Protein AF-A0A356M7N7-F1 (afdb_monomer)

Structure (mmCIF, N/CA/C/O backbone):
data_AF-A0A356M7N7-F1
#
_entry.id   AF-A0A356M7N7-F1
#
loop_
_atom_site.group_PDB
_atom_site.id
_atom_site.type_symbol
_atom_site.label_atom_id
_atom_site.label_alt_id
_atom_site.label_comp_id
_atom_site.label_asym_id
_atom_site.label_entity_id
_atom_site.label_seq_id
_atom_site.pdbx_PDB_ins_code
_atom_site.Cartn_x
_atom_site.Cartn_y
_atom_site.Cartn_z
_atom_site.occupancy
_atom_site.B_iso_or_equiv
_atom_site.auth_seq_id
_atom_site.auth_comp_id
_atom_site.auth_asym_id
_atom_site.auth_atom_id
_atom_site.pdbx_PDB_model_num
ATOM 1 N N . MET A 1 1 ? 52.761 -13.688 -50.797 1.00 59.47 1 MET A N 1
ATOM 2 C CA . MET A 1 1 ? 51.923 -14.299 -49.734 1.00 59.47 1 MET A CA 1
ATOM 3 C C . MET A 1 1 ? 51.958 -13.522 -48.411 1.00 59.47 1 MET A C 1
ATOM 5 O O . MET A 1 1 ? 50.903 -13.361 -47.820 1.00 59.47 1 MET A O 1
ATOM 9 N N . ARG A 1 2 ? 53.104 -12.960 -47.981 1.00 59.34 2 ARG A N 1
ATOM 10 C CA . ARG A 1 2 ? 53.253 -12.214 -46.707 1.00 59.34 2 ARG A CA 1
ATOM 11 C C . ARG A 1 2 ? 52.386 -10.944 -46.569 1.00 59.34 2 ARG A C 1
ATOM 13 O O . ARG A 1 2 ? 51.955 -10.626 -45.469 1.00 59.34 2 ARG A O 1
ATOM 20 N N . ASN A 1 3 ? 52.091 -10.262 -47.680 1.00 63.41 3 ASN A N 1
ATOM 21 C CA . ASN A 1 3 ? 51.290 -9.026 -47.684 1.00 63.41 3 ASN A CA 1
ATOM 22 C C . ASN A 1 3 ? 49.785 -9.291 -47.493 1.00 63.41 3 ASN A C 1
ATOM 24 O O . ASN A 1 3 ? 49.075 -8.462 -46.933 1.00 63.41 3 ASN A O 1
ATOM 28 N N . PHE A 1 4 ? 49.300 -10.456 -47.941 1.00 68.38 4 PHE A N 1
ATOM 29 C CA . PHE A 1 4 ? 47.888 -10.833 -47.835 1.00 68.38 4 PHE A CA 1
ATOM 30 C C . PHE A 1 4 ? 47.519 -11.196 -46.393 1.00 68.38 4 PHE A C 1
ATOM 32 O O . PHE A 1 4 ? 46.498 -10.750 -45.881 1.00 68.38 4 PHE A O 1
ATOM 39 N N . THR A 1 5 ? 48.400 -11.920 -45.697 1.00 73.06 5 THR A N 1
ATOM 40 C CA . THR A 1 5 ? 48.232 -12.262 -44.277 1.00 73.06 5 THR A CA 1
ATOM 41 C C . THR A 1 5 ? 48.267 -11.031 -43.368 1.00 73.06 5 THR A C 1
ATOM 43 O O . THR A 1 5 ? 47.498 -10.962 -42.415 1.00 73.06 5 THR A O 1
ATOM 46 N N . SER A 1 6 ? 49.100 -10.028 -43.673 1.00 73.62 6 SER A N 1
ATOM 47 C CA . SER A 1 6 ? 49.130 -8.764 -42.921 1.00 73.62 6 SER A CA 1
ATOM 48 C C . SER A 1 6 ? 47.905 -7.887 -43.185 1.00 73.62 6 SER A C 1
ATOM 50 O O . SER A 1 6 ? 47.378 -7.293 -42.251 1.00 73.62 6 SER A O 1
ATOM 52 N N . LEU A 1 7 ? 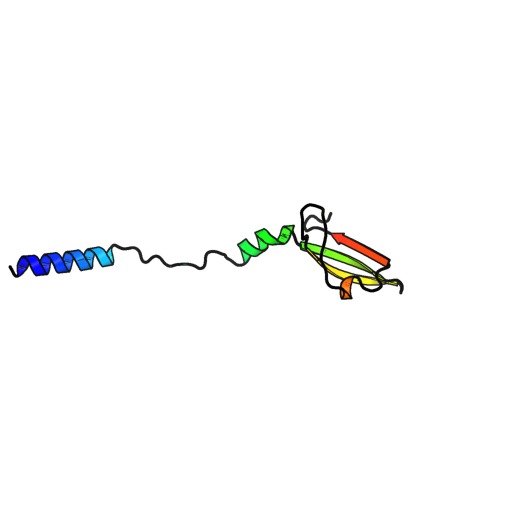47.415 -7.837 -44.430 1.00 78.88 7 LEU A N 1
ATOM 53 C CA . LEU A 1 7 ? 46.182 -7.120 -44.778 1.00 78.88 7 LEU A CA 1
ATOM 54 C C . LEU A 1 7 ? 44.959 -7.741 -44.096 1.00 78.88 7 LEU A C 1
ATOM 56 O O . LEU A 1 7 ? 44.132 -7.018 -43.548 1.00 78.88 7 LEU A O 1
ATOM 60 N N . LEU A 1 8 ? 44.883 -9.073 -44.070 1.00 81.44 8 LEU A N 1
ATOM 61 C CA . LEU A 1 8 ? 43.821 -9.797 -43.378 1.00 81.44 8 LEU A CA 1
ATOM 62 C C . LEU A 1 8 ? 43.852 -9.535 -41.864 1.00 81.44 8 LEU A C 1
ATOM 64 O O . LEU A 1 8 ? 42.811 -9.285 -41.266 1.00 81.44 8 LEU A O 1
ATOM 68 N N . GLY A 1 9 ? 45.042 -9.523 -41.253 1.00 82.00 9 GLY A N 1
ATOM 69 C CA . GLY A 1 9 ? 45.201 -9.195 -39.833 1.00 82.00 9 GLY A CA 1
ATOM 70 C C . GLY A 1 9 ? 44.754 -7.769 -39.497 1.00 82.00 9 GLY A C 1
ATOM 71 O O . GLY A 1 9 ? 44.019 -7.567 -38.534 1.00 82.00 9 GLY A O 1
ATOM 72 N N . ILE A 1 10 ? 45.129 -6.788 -40.325 1.00 85.81 10 ILE A N 1
ATOM 73 C CA . ILE A 1 10 ? 44.698 -5.389 -40.165 1.00 85.81 10 ILE A CA 1
ATOM 74 C C . ILE A 1 10 ? 43.178 -5.269 -40.309 1.00 85.81 10 ILE A C 1
ATOM 76 O O . ILE A 1 10 ? 42.549 -4.562 -39.529 1.00 85.81 10 ILE A O 1
ATOM 80 N N . PHE A 1 11 ? 42.581 -5.987 -41.261 1.00 86.06 11 PHE A N 1
ATOM 81 C CA . PHE A 1 11 ? 41.135 -5.984 -41.468 1.00 86.06 11 PHE A CA 1
ATOM 82 C C . PHE A 1 11 ? 40.373 -6.541 -40.258 1.00 86.06 11 PHE A C 1
ATOM 84 O O . PHE A 1 11 ? 39.386 -5.948 -39.834 1.00 86.06 11 PHE A O 1
ATOM 91 N N . VAL A 1 12 ? 40.855 -7.630 -39.651 1.00 84.81 12 VAL A N 1
ATOM 92 C CA . VAL A 1 12 ? 40.239 -8.217 -38.447 1.00 84.81 12 VAL A CA 1
ATOM 93 C C . VAL A 1 12 ? 40.352 -7.277 -37.245 1.00 84.81 12 VAL A C 1
ATOM 95 O O . VAL A 1 12 ? 39.383 -7.109 -36.511 1.00 84.81 12 VAL A O 1
ATOM 98 N N . VAL A 1 13 ? 41.501 -6.620 -37.063 1.00 85.19 13 VAL A N 1
ATOM 99 C CA . VAL A 1 13 ? 41.694 -5.640 -35.981 1.00 85.19 13 VAL A CA 1
ATOM 100 C C . VAL A 1 13 ? 40.818 -4.405 -36.192 1.00 85.19 13 VAL A C 1
ATOM 102 O O . VAL A 1 13 ? 40.181 -3.942 -35.250 1.00 85.19 13 VAL A O 1
ATOM 105 N N . ALA A 1 14 ? 40.726 -3.905 -37.426 1.00 84.62 14 ALA A N 1
ATOM 106 C CA . ALA A 1 14 ? 39.831 -2.805 -37.768 1.00 84.62 14 ALA A CA 1
ATOM 107 C C . ALA A 1 14 ? 38.364 -3.180 -37.509 1.00 84.62 14 ALA A C 1
ATOM 109 O O . ALA A 1 14 ? 37.631 -2.388 -36.927 1.00 84.62 14 ALA A O 1
ATOM 110 N N . LEU A 1 15 ? 37.954 -4.403 -37.860 1.00 81.69 15 LEU A N 1
ATOM 111 C CA . LEU A 1 15 ? 36.604 -4.906 -37.607 1.00 81.69 15 LEU A CA 1
ATOM 112 C C . LEU A 1 15 ? 36.291 -4.977 -36.103 1.00 81.69 15 LEU A C 1
ATOM 114 O O . LEU A 1 15 ? 35.203 -4.587 -35.697 1.00 81.69 15 LEU A O 1
ATOM 118 N N . PHE A 1 16 ? 37.254 -5.401 -35.279 1.00 78.50 16 PHE A N 1
ATOM 119 C CA . PHE A 1 16 ? 37.109 -5.457 -33.818 1.00 78.50 16 PHE A CA 1
ATOM 120 C C . PHE A 1 16 ? 37.092 -4.069 -33.153 1.00 78.50 16 PHE A C 1
ATOM 122 O O . PHE A 1 16 ? 36.440 -3.879 -32.133 1.00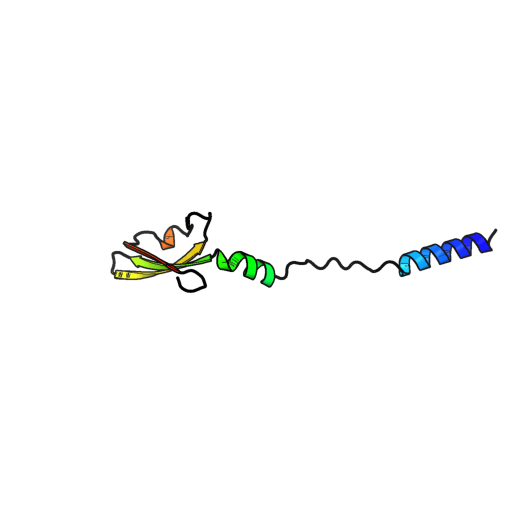 78.50 16 PHE A O 1
ATOM 129 N N . LEU A 1 17 ? 37.791 -3.086 -33.728 1.00 78.25 17 LEU A N 1
ATOM 130 C CA . LEU A 1 17 ? 37.791 -1.696 -33.250 1.00 78.25 17 LEU A CA 1
ATOM 131 C C . LEU A 1 17 ? 36.532 -0.922 -33.669 1.00 78.25 17 LEU A C 1
ATOM 133 O O . LEU A 1 17 ? 36.189 0.075 -33.038 1.00 78.25 17 LEU A O 1
ATOM 137 N N . LEU A 1 18 ? 35.853 -1.371 -34.728 1.00 78.69 18 LEU A N 1
ATOM 138 C CA . LEU A 1 18 ? 34.628 -0.762 -35.252 1.00 78.69 18 LEU A CA 1
ATOM 139 C C . LEU A 1 18 ? 33.351 -1.314 -34.606 1.00 78.69 18 LEU A C 1
ATOM 141 O O . LEU A 1 18 ? 32.281 -0.742 -34.816 1.00 78.69 18 LEU A O 1
ATOM 145 N N . THR A 1 19 ? 33.422 -2.395 -33.822 1.00 78.38 19 THR A N 1
ATOM 146 C CA . THR A 1 19 ? 32.257 -2.841 -33.052 1.00 78.38 19 THR A CA 1
ATOM 147 C C . THR A 1 19 ? 32.051 -1.915 -31.856 1.00 78.38 19 THR A C 1
ATOM 149 O O . THR A 1 19 ? 32.954 -1.811 -31.020 1.00 78.38 19 THR A O 1
ATOM 152 N N . PRO A 1 20 ? 30.887 -1.254 -31.724 1.00 75.44 20 PRO A N 1
ATOM 153 C CA . PRO A 1 20 ? 30.600 -0.486 -30.525 1.00 75.44 20 PRO A CA 1
ATOM 154 C C . PRO A 1 20 ? 30.615 -1.435 -29.324 1.00 75.44 20 PRO A C 1
ATOM 156 O O . PRO A 1 20 ? 29.947 -2.471 -29.345 1.00 75.44 20 PRO A O 1
ATOM 159 N N . LEU A 1 21 ? 31.362 -1.082 -28.273 1.00 70.50 21 LEU A N 1
ATOM 160 C CA . LEU A 1 21 ? 31.210 -1.720 -26.969 1.00 70.50 21 LEU A CA 1
ATOM 161 C C . LEU A 1 21 ? 29.757 -1.498 -26.534 1.00 70.50 21 LEU A C 1
ATOM 163 O O . LEU A 1 21 ? 29.375 -0.398 -26.139 1.00 70.50 21 LEU A O 1
ATOM 167 N N . GLN A 1 22 ? 28.932 -2.533 -26.658 1.00 72.06 22 GLN A N 1
ATOM 168 C CA . GLN A 1 22 ? 27.575 -2.525 -26.133 1.00 72.06 22 GLN A CA 1
ATOM 169 C C . GLN A 1 22 ? 27.706 -2.608 -24.610 1.00 72.06 22 GLN A C 1
ATOM 171 O O . GLN A 1 22 ? 27.841 -3.689 -24.038 1.00 72.06 22 GLN A O 1
ATOM 176 N N . VAL A 1 23 ? 27.754 -1.452 -23.947 1.00 68.12 23 VAL A N 1
ATOM 177 C CA . VAL A 1 23 ? 27.645 -1.387 -22.491 1.00 68.12 23 VAL A CA 1
ATOM 178 C C . VAL A 1 23 ? 26.217 -1.796 -22.157 1.00 68.12 23 VAL A C 1
ATOM 180 O O . VAL A 1 23 ? 25.285 -1.026 -22.370 1.00 68.12 23 VAL A O 1
ATOM 183 N N . VAL A 1 24 ? 26.041 -3.021 -21.663 1.00 67.88 24 VAL A N 1
ATOM 184 C CA . VAL A 1 24 ? 24.772 -3.463 -21.081 1.00 67.88 24 VAL A CA 1
ATOM 185 C C . VAL A 1 24 ? 24.597 -2.686 -19.778 1.00 67.88 24 VAL A C 1
ATOM 187 O O . VAL A 1 24 ? 25.123 -3.063 -18.732 1.00 67.88 24 VAL A O 1
ATOM 190 N N . GLN A 1 25 ? 23.943 -1.530 -19.859 1.00 66.56 25 GLN A N 1
ATOM 191 C CA . GLN A 1 25 ? 23.443 -0.828 -18.684 1.00 66.56 25 GLN A CA 1
ATOM 192 C C . GLN A 1 25 ? 22.279 -1.661 -18.132 1.00 66.56 25 GLN A C 1
ATOM 194 O O . GLN A 1 25 ? 21.452 -2.156 -18.895 1.00 66.56 25 GLN A O 1
ATOM 199 N N . ALA A 1 26 ? 22.230 -1.866 -16.816 1.00 64.19 26 ALA A N 1
ATOM 200 C CA . ALA A 1 26 ? 21.056 -2.450 -16.178 1.00 64.19 2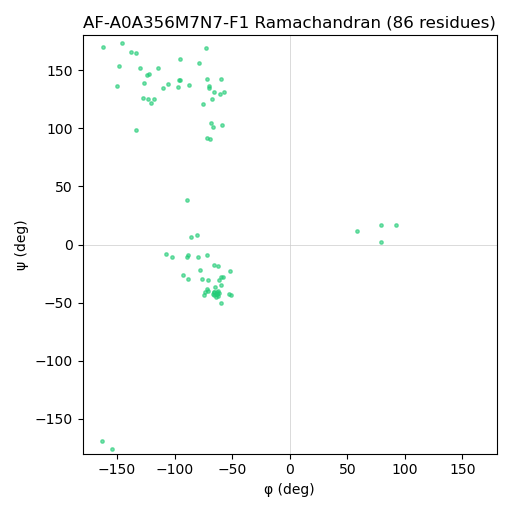6 ALA A CA 1
ATOM 201 C C . ALA A 1 26 ? 19.896 -1.449 -16.326 1.00 64.19 26 ALA A C 1
ATOM 203 O O . ALA A 1 26 ? 19.858 -0.436 -15.634 1.00 64.19 26 ALA A O 1
ATOM 204 N N . ASP A 1 27 ? 19.012 -1.710 -17.286 1.00 64.00 27 ASP A N 1
ATOM 205 C CA . ASP A 1 27 ? 18.090 -0.730 -17.879 1.00 64.00 27 ASP A CA 1
ATOM 206 C C . ASP A 1 27 ? 16.743 -0.616 -17.146 1.00 64.00 27 ASP A C 1
ATOM 208 O O . ASP A 1 27 ? 15.676 -0.481 -17.734 1.00 64.00 27 ASP A O 1
ATOM 212 N N . SER A 1 28 ? 16.780 -0.693 -15.822 1.00 58.75 28 SER A N 1
ATOM 213 C CA . SER A 1 28 ? 15.662 -0.259 -14.993 1.00 58.75 28 SER A CA 1
ATOM 214 C C . SER A 1 28 ? 16.252 0.574 -13.881 1.00 58.75 28 SER A C 1
ATOM 216 O O . SER A 1 28 ? 16.777 0.037 -12.897 1.00 58.75 28 SER A O 1
ATOM 218 N N . THR A 1 29 ? 16.215 1.894 -14.040 1.00 72.50 29 THR A N 1
ATOM 219 C CA . THR A 1 29 ? 16.498 2.745 -12.892 1.00 72.50 29 THR A CA 1
ATOM 220 C C . THR A 1 29 ? 15.461 2.407 -11.823 1.00 72.50 29 THR A C 1
ATOM 222 O O . THR A 1 29 ? 14.304 2.124 -12.138 1.00 72.50 29 THR A O 1
ATOM 225 N N . SER A 1 30 ? 15.842 2.401 -10.545 1.00 76.25 30 SER A N 1
ATOM 226 C CA . SER A 1 30 ? 14.890 2.134 -9.455 1.00 76.25 30 SER A CA 1
ATOM 227 C C . SER A 1 30 ? 13.641 3.028 -9.534 1.00 76.25 30 SER A C 1
ATOM 229 O O . SER A 1 30 ? 12.590 2.656 -9.027 1.00 76.25 30 SER A O 1
ATOM 231 N N . VAL A 1 31 ? 13.748 4.178 -10.206 1.00 86.75 31 VAL A N 1
ATOM 232 C CA . VAL A 1 31 ? 12.662 5.123 -10.478 1.00 86.75 31 VAL A CA 1
ATOM 233 C C . VAL A 1 31 ? 11.596 4.536 -11.407 1.00 86.75 31 VAL A C 1
ATOM 235 O O . VAL A 1 31 ? 10.415 4.678 -11.113 1.00 86.75 31 VAL A O 1
ATOM 238 N N . ASP A 1 32 ? 11.972 3.836 -12.479 1.00 89.44 32 ASP A N 1
ATOM 239 C CA . ASP A 1 32 ? 11.004 3.291 -13.444 1.00 89.44 32 ASP A CA 1
ATOM 240 C C . ASP A 1 32 ? 10.132 2.204 -12.811 1.00 89.44 32 ASP A C 1
ATOM 242 O O . ASP A 1 32 ? 8.916 2.176 -12.995 1.00 89.44 32 ASP A O 1
ATOM 246 N N . VAL A 1 33 ? 10.750 1.344 -11.996 1.00 90.44 33 VAL A N 1
ATOM 247 C CA . VAL A 1 33 ? 10.030 0.316 -11.236 1.00 90.44 33 VAL A CA 1
ATOM 248 C C . VAL A 1 33 ? 9.094 0.965 -10.223 1.00 90.44 33 VAL A C 1
ATOM 250 O O . VAL A 1 33 ? 7.941 0.557 -10.135 1.00 90.44 33 VAL A O 1
ATOM 253 N N . VAL A 1 34 ? 9.556 1.985 -9.491 1.00 91.25 34 VAL A N 1
ATOM 254 C CA . VAL A 1 34 ? 8.719 2.716 -8.527 1.00 91.25 34 VAL A CA 1
ATOM 255 C C . VAL A 1 34 ? 7.518 3.349 -9.224 1.00 91.25 34 VAL A C 1
ATOM 257 O O . VAL A 1 34 ? 6.395 3.094 -8.805 1.00 91.25 34 VAL A O 1
ATOM 260 N N . ASN A 1 35 ? 7.729 4.074 -10.322 1.00 91.50 35 ASN A N 1
ATOM 261 C CA . ASN A 1 35 ? 6.652 4.714 -11.082 1.00 91.50 35 ASN A CA 1
ATOM 262 C C . ASN A 1 35 ? 5.633 3.699 -11.615 1.00 91.50 35 ASN A C 1
ATOM 264 O O . ASN A 1 35 ? 4.442 3.991 -11.698 1.00 91.50 35 ASN A O 1
ATOM 268 N N . PHE A 1 36 ? 6.096 2.504 -11.983 1.00 92.06 36 PHE A N 1
ATOM 269 C CA . PHE A 1 36 ? 5.224 1.434 -12.449 1.00 92.06 36 PHE A CA 1
ATOM 270 C C . PHE A 1 36 ? 4.376 0.830 -11.318 1.00 92.06 36 PHE A C 1
ATOM 272 O O . PHE A 1 36 ? 3.201 0.533 -11.531 1.00 92.06 36 PHE A O 1
ATOM 279 N N . VAL A 1 37 ? 4.943 0.643 -10.119 1.00 93.50 37 VAL A N 1
ATOM 280 C CA . VAL A 1 37 ? 4.254 -0.051 -9.012 1.00 93.50 37 VAL A CA 1
ATOM 281 C C . VAL A 1 37 ? 3.496 0.875 -8.063 1.00 93.50 37 VAL A C 1
ATOM 283 O O . VAL A 1 37 ? 2.532 0.424 -7.447 1.00 93.50 37 VAL A O 1
ATOM 286 N N . GLU A 1 38 ? 3.890 2.145 -7.939 1.00 94.12 38 GLU A N 1
ATOM 287 C CA . GLU A 1 38 ? 3.284 3.124 -7.025 1.00 94.12 38 GLU A CA 1
ATOM 288 C C . GLU A 1 38 ? 1.750 3.198 -7.148 1.00 94.12 38 GLU A C 1
ATOM 290 O O . GLU A 1 38 ? 1.092 3.137 -6.107 1.00 94.12 38 GLU A O 1
ATOM 295 N N . PRO A 1 39 ? 1.137 3.209 -8.354 1.00 94.56 39 PRO A N 1
ATOM 296 C CA . PRO A 1 39 ? -0.322 3.256 -8.483 1.00 94.56 39 PRO A CA 1
ATOM 297 C C . PRO A 1 39 ? -1.053 2.050 -7.874 1.00 94.56 39 PRO A C 1
ATOM 299 O O . PRO A 1 39 ? -2.257 2.118 -7.634 1.00 94.56 39 PRO A O 1
ATOM 302 N N . SER A 1 40 ? -0.349 0.938 -7.635 1.00 96.62 40 SER A N 1
ATOM 303 C CA . SER A 1 40 ? -0.916 -0.271 -7.027 1.00 96.62 40 SER A CA 1
ATOM 304 C C . SER A 1 40 ? -0.849 -0.266 -5.497 1.00 96.62 40 SER A C 1
ATOM 306 O O . SER A 1 40 ? -1.425 -1.158 -4.873 1.00 96.62 40 SER A O 1
ATOM 308 N N . VAL A 1 41 ? 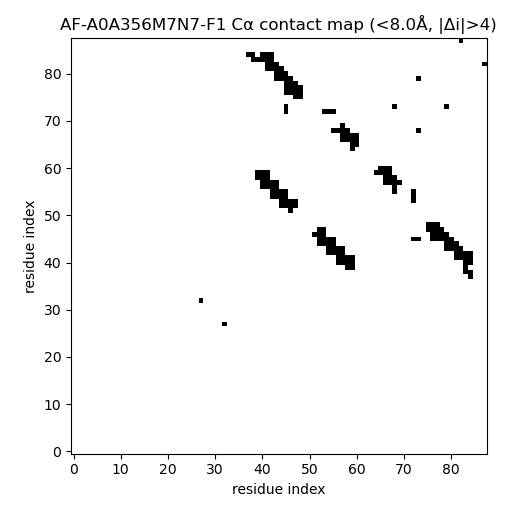-0.151 0.694 -4.882 1.00 97.38 41 VAL A N 1
ATOM 309 C CA . VAL A 1 41 ? 0.049 0.793 -3.429 1.00 97.38 41 VAL A CA 1
ATOM 310 C C . VAL A 1 41 ? -0.992 1.727 -2.813 1.00 97.38 41 VAL A C 1
ATOM 312 O O . VAL A 1 41 ? -1.338 2.763 -3.376 1.00 97.38 41 VAL A O 1
ATOM 315 N N . VAL A 1 42 ? -1.478 1.373 -1.623 1.00 98.19 42 VAL A N 1
ATOM 316 C CA . VAL A 1 42 ? -2.427 2.180 -0.847 1.00 98.19 42 VAL A CA 1
ATOM 317 C C . VAL A 1 42 ? -1.896 2.481 0.550 1.00 98.19 42 VAL A C 1
ATOM 319 O O . VAL A 1 42 ? -1.243 1.647 1.184 1.00 98.19 42 VAL A O 1
ATOM 322 N N . TYR A 1 43 ? -2.229 3.664 1.052 1.00 98.06 43 TYR A N 1
ATOM 323 C CA . TYR A 1 43 ? -2.077 4.042 2.453 1.00 98.06 43 TYR A CA 1
ATOM 324 C C . TYR A 1 43 ? -3.326 3.629 3.234 1.00 98.06 43 TYR A C 1
ATOM 326 O O . TYR A 1 43 ? -4.436 3.803 2.748 1.00 98.06 43 TYR A O 1
ATOM 334 N N .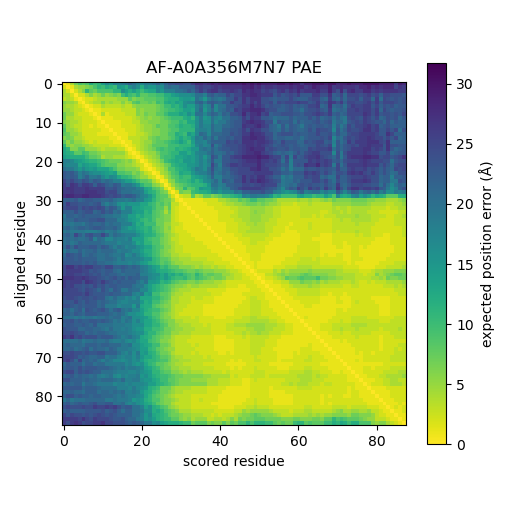 ILE A 1 44 ? -3.179 3.074 4.435 1.00 98.25 44 ILE A N 1
ATOM 335 C CA . ILE A 1 44 ? -4.305 2.571 5.228 1.00 98.25 44 ILE A CA 1
ATOM 336 C C . ILE A 1 44 ? -4.361 3.305 6.564 1.00 98.25 44 ILE A C 1
ATOM 338 O O . ILE A 1 44 ? -3.428 3.219 7.356 1.00 98.25 44 ILE A O 1
ATOM 342 N N . GLU A 1 45 ? -5.488 3.953 6.849 1.00 97.75 45 GLU A N 1
ATOM 343 C CA . GLU A 1 45 ? -5.827 4.448 8.184 1.00 97.75 45 GLU A CA 1
ATOM 344 C C . GLU A 1 45 ? -6.741 3.468 8.900 1.00 97.75 45 GLU A C 1
ATOM 346 O O . GLU A 1 45 ? -7.745 3.013 8.347 1.00 97.75 45 GLU A O 1
ATOM 351 N N . VAL A 1 46 ? -6.444 3.206 10.166 1.00 98.06 46 VAL A N 1
ATOM 352 C CA . VAL A 1 46 ? -7.151 2.217 10.974 1.00 98.06 46 VAL A CA 1
ATOM 353 C C . VAL A 1 46 ? -7.637 2.856 12.265 1.00 98.06 46 VAL A C 1
ATOM 355 O O . VAL A 1 46 ? -6.925 3.633 12.892 1.00 98.06 46 VAL A O 1
ATOM 358 N N . ASN A 1 47 ? -8.854 2.521 12.680 1.00 97.69 47 ASN A N 1
ATOM 359 C CA . ASN A 1 47 ? -9.391 2.858 13.993 1.00 97.69 47 ASN A CA 1
ATOM 360 C C . ASN A 1 47 ? -9.688 1.566 14.751 1.00 97.69 47 ASN A C 1
ATOM 362 O O . ASN A 1 47 ? -10.432 0.707 14.267 1.00 97.69 47 ASN A O 1
ATOM 366 N N . TYR A 1 48 ? -9.117 1.442 15.943 1.00 94.75 48 TYR A N 1
ATOM 367 C CA . TYR A 1 48 ? -9.231 0.268 16.798 1.00 94.75 48 TYR A CA 1
ATOM 368 C C . TYR A 1 48 ? -10.341 0.438 17.830 1.00 94.75 48 TYR A C 1
ATOM 370 O O . TYR A 1 48 ? -10.738 1.546 18.197 1.00 94.75 48 TYR A O 1
ATOM 378 N N . ARG A 1 49 ? -10.818 -0.688 18.364 1.00 89.12 49 ARG A N 1
ATOM 379 C CA . ARG A 1 49 ? -11.907 -0.711 19.356 1.00 89.12 49 ARG A CA 1
ATOM 380 C C . ARG A 1 49 ? -11.586 0.058 20.640 1.00 89.12 49 ARG A C 1
ATOM 382 O O . ARG A 1 49 ? -12.491 0.567 21.289 1.00 89.12 49 ARG A O 1
ATOM 389 N N . ASN A 1 50 ? -10.309 0.156 20.996 1.00 91.12 50 ASN A N 1
ATOM 390 C CA . ASN A 1 50 ? -9.831 0.880 22.176 1.00 91.12 50 ASN A CA 1
ATOM 391 C C . ASN A 1 50 ? -9.731 2.407 21.971 1.00 91.12 50 ASN A C 1
ATOM 393 O O . ASN A 1 50 ? -9.169 3.091 22.824 1.00 91.12 50 ASN A O 1
ATOM 397 N N . GLY A 1 51 ? -10.224 2.936 20.845 1.00 91.00 51 GLY A N 1
ATOM 398 C CA . GLY A 1 51 ? -10.176 4.361 20.514 1.00 91.00 51 GLY A CA 1
ATOM 399 C C . GLY A 1 51 ? -8.828 4.841 19.972 1.00 91.00 51 GLY A C 1
ATOM 400 O O . GLY A 1 51 ? -8.677 6.029 19.708 1.00 91.00 51 GLY A O 1
ATOM 401 N N . ARG A 1 52 ? -7.845 3.948 19.796 1.00 94.19 52 ARG A N 1
ATOM 402 C CA . ARG A 1 52 ? -6.582 4.282 19.131 1.00 94.19 52 ARG A CA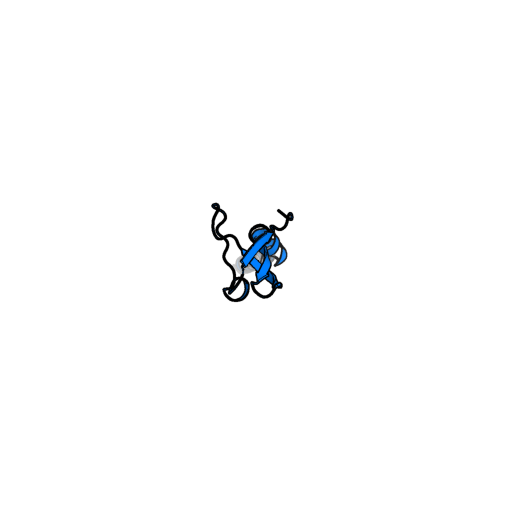 1
ATOM 403 C C . ARG A 1 52 ? -6.761 4.301 17.617 1.00 94.19 52 ARG A C 1
ATOM 405 O O . ARG A 1 52 ? -7.610 3.595 17.071 1.00 94.19 52 ARG A O 1
ATOM 412 N N . SER A 1 53 ? -5.880 5.037 16.954 1.00 95.62 53 SER A N 1
ATOM 413 C CA . SER A 1 53 ? -5.734 5.022 15.501 1.00 95.62 53 SER A CA 1
ATOM 414 C C . SER A 1 53 ? -4.370 4.458 15.116 1.00 95.62 53 SER A C 1
ATOM 416 O O . SER A 1 53 ? -3.413 4.546 15.887 1.00 95.62 53 SER A O 1
ATOM 418 N N . GLY A 1 54 ? -4.297 3.855 13.936 1.00 96.12 54 GLY A N 1
ATOM 419 C CA . GLY A 1 54 ? -3.085 3.282 13.365 1.00 96.12 54 GLY A CA 1
ATOM 420 C C . GLY A 1 54 ? -2.969 3.597 11.885 1.00 96.12 54 GLY A C 1
ATOM 421 O O . GLY A 1 54 ? -3.936 4.024 11.250 1.00 96.12 54 GLY A O 1
ATOM 422 N N . ILE A 1 55 ? -1.770 3.376 11.357 1.00 97.19 55 ILE A N 1
ATOM 423 C CA . ILE A 1 55 ? -1.452 3.567 9.946 1.00 97.19 55 ILE A CA 1
ATOM 424 C C . ILE A 1 55 ? -0.747 2.326 9.407 1.00 97.19 55 ILE A C 1
ATOM 426 O O . ILE A 1 55 ? -0.055 1.625 10.147 1.00 97.19 55 ILE A O 1
ATOM 430 N N . GLY A 1 56 ? -0.897 2.071 8.117 1.00 97.25 56 GLY A N 1
ATOM 431 C CA . GLY A 1 56 ? -0.199 1.004 7.420 1.00 97.25 56 GLY A CA 1
ATOM 432 C C . GLY A 1 56 ? -0.249 1.205 5.916 1.00 97.25 56 GLY A C 1
ATOM 433 O O . GLY A 1 56 ? -0.662 2.254 5.4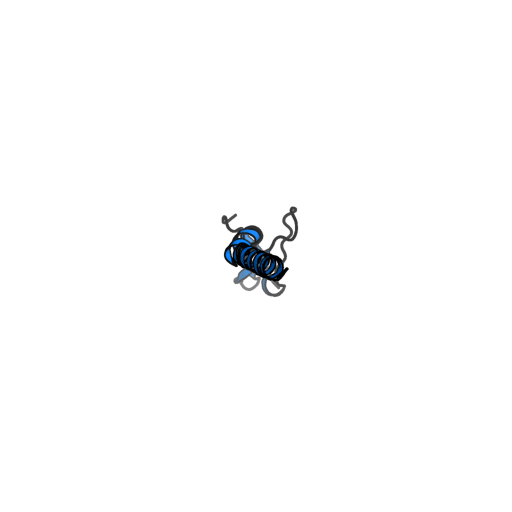21 1.00 97.25 56 GLY A O 1
ATOM 434 N N . SER A 1 57 ? 0.159 0.178 5.188 1.00 98.06 57 SER A N 1
ATOM 435 C CA . SER A 1 57 ? 0.067 0.141 3.736 1.00 98.06 57 SER A CA 1
ATOM 436 C C . SER A 1 57 ? -0.503 -1.186 3.264 1.00 98.06 57 SER A C 1
ATOM 438 O O . SER A 1 57 ? -0.583 -2.171 4.006 1.00 98.06 57 SER A O 1
ATOM 440 N N . GLY A 1 58 ? -0.913 -1.202 2.009 1.00 97.69 58 GLY A N 1
ATOM 441 C CA . GLY A 1 58 ? -1.292 -2.403 1.294 1.00 97.69 58 GLY A CA 1
ATOM 442 C C . GLY A 1 58 ? -1.092 -2.200 -0.195 1.00 97.69 58 GLY A C 1
ATOM 443 O O . GLY A 1 58 ? -0.601 -1.158 -0.628 1.00 97.69 58 GLY A O 1
ATOM 444 N N . PHE A 1 59 ? -1.483 -3.189 -0.980 1.00 98.06 59 PHE A N 1
ATOM 445 C CA . PHE A 1 59 ? -1.490 -3.071 -2.431 1.00 98.06 59 PHE A CA 1
ATOM 446 C C . PHE A 1 59 ? -2.619 -3.893 -3.042 1.00 98.06 59 PHE A C 1
ATOM 448 O O . PHE A 1 59 ? -3.073 -4.881 -2.454 1.00 98.06 59 PHE A O 1
ATOM 455 N N . PHE A 1 60 ? -3.071 -3.470 -4.219 1.00 97.81 60 PHE A N 1
ATOM 456 C CA . PHE A 1 60 ? -4.060 -4.200 -5.000 1.00 97.81 60 PHE A CA 1
ATOM 457 C C . PHE A 1 60 ? -3.458 -5.487 -5.563 1.00 97.81 60 PHE A C 1
ATOM 459 O O . PHE A 1 60 ? -2.346 -5.490 -6.087 1.00 97.81 60 PHE A O 1
ATOM 466 N N . ILE A 1 61 ? -4.212 -6.584 -5.488 1.00 97.44 61 ILE A N 1
ATOM 467 C CA . ILE A 1 61 ? -3.815 -7.874 -6.079 1.00 97.44 61 ILE A CA 1
ATOM 468 C C . ILE A 1 61 ? -4.619 -8.239 -7.329 1.00 97.44 61 ILE A C 1
ATOM 470 O O . ILE A 1 61 ? -4.321 -9.237 -7.983 1.00 97.44 61 ILE A O 1
ATOM 474 N N . ASN A 1 62 ? -5.667 -7.474 -7.640 1.00 97.12 62 ASN A N 1
ATOM 475 C CA . ASN A 1 62 ? -6.480 -7.636 -8.838 1.00 97.12 62 ASN A CA 1
ATOM 476 C C . ASN A 1 62 ? -7.312 -6.379 -9.134 1.00 97.12 62 ASN A C 1
ATOM 478 O O . ASN A 1 62 ? -7.456 -5.486 -8.302 1.00 97.12 62 ASN A O 1
ATOM 482 N N . GLU A 1 63 ? -7.921 -6.362 -10.318 1.00 94.62 63 GLU A N 1
ATOM 483 C CA . GLU A 1 63 ? -8.744 -5.258 -10.828 1.00 94.62 63 GLU A CA 1
ATOM 484 C C . GLU A 1 63 ? -10.105 -5.107 -10.127 1.00 94.62 63 GLU A C 1
ATOM 486 O O . GLU A 1 63 ? -10.803 -4.122 -10.348 1.00 94.62 63 GLU A O 1
ATOM 491 N N . ARG A 1 64 ? -10.508 -6.056 -9.267 1.00 96.75 64 ARG A N 1
ATOM 492 C CA . ARG A 1 64 ? -11.759 -5.945 -8.492 1.00 96.75 64 ARG A CA 1
ATOM 493 C C . ARG A 1 64 ? -11.611 -5.038 -7.271 1.00 96.75 64 ARG A C 1
ATOM 495 O O . ARG A 1 64 ? -12.617 -4.712 -6.649 1.00 96.75 64 ARG A O 1
ATOM 502 N N . GLY A 1 65 ? -10.379 -4.650 -6.932 1.00 95.38 65 GLY A N 1
ATOM 503 C CA . GLY A 1 65 ? -10.075 -3.815 -5.773 1.00 95.38 65 GLY A CA 1
ATOM 504 C C . GLY A 1 65 ? -9.743 -4.598 -4.501 1.00 95.38 65 GLY A C 1
ATOM 505 O O . GLY A 1 65 ? -9.767 -4.015 -3.420 1.00 95.38 65 GLY A O 1
ATOM 506 N N . ASP A 1 66 ? -9.423 -5.895 -4.598 1.00 97.56 66 ASP A N 1
ATOM 507 C CA . ASP A 1 66 ? -8.957 -6.660 -3.436 1.00 97.56 66 ASP A CA 1
ATOM 508 C C . ASP A 1 66 ? -7.567 -6.143 -3.003 1.00 97.56 66 ASP A C 1
ATOM 510 O O . ASP A 1 66 ? -6.630 -6.112 -3.807 1.00 97.56 66 ASP A O 1
ATOM 514 N N . ILE A 1 67 ? -7.430 -5.755 -1.729 1.00 97.75 67 ILE A N 1
ATOM 515 C CA . ILE A 1 67 ? -6.194 -5.215 -1.136 1.00 97.75 67 ILE A CA 1
ATOM 516 C C . ILE A 1 67 ? -5.608 -6.226 -0.150 1.00 97.75 67 ILE A C 1
ATOM 518 O O . ILE A 1 67 ? -6.315 -6.755 0.710 1.00 97.75 67 ILE A O 1
ATOM 522 N N . VAL A 1 68 ? -4.294 -6.438 -0.223 1.00 98.06 68 VAL A N 1
ATOM 523 C CA . VAL A 1 68 ? -3.538 -7.207 0.775 1.00 98.06 68 VAL A CA 1
ATOM 524 C C . VAL A 1 68 ? -2.717 -6.263 1.649 1.00 98.06 68 VAL A C 1
ATOM 526 O O . VAL A 1 68 ? -2.112 -5.310 1.165 1.00 98.06 68 VAL A O 1
ATOM 529 N N . SER A 1 69 ? -2.699 -6.538 2.952 1.00 98.25 69 SER A N 1
ATOM 530 C CA . SER A 1 69 ? -1.918 -5.823 3.965 1.00 98.25 69 SER A CA 1
ATOM 531 C C . SER A 1 69 ? -1.452 -6.802 5.048 1.00 98.25 69 SER A C 1
ATOM 533 O O . SER A 1 69 ? -1.833 -7.977 5.061 1.00 98.25 69 SER A O 1
ATOM 535 N N . ASN A 1 70 ? -0.617 -6.344 5.977 1.00 98.25 70 ASN A N 1
ATOM 536 C CA . ASN A 1 70 ? -0.200 -7.164 7.101 1.00 98.25 70 ASN A CA 1
ATOM 537 C C . ASN A 1 70 ? -1.346 -7.355 8.105 1.00 98.25 70 ASN A C 1
ATOM 539 O O . ASN A 1 70 ? -2.064 -6.417 8.444 1.00 98.25 70 ASN A O 1
ATOM 543 N N . ARG A 1 71 ? -1.440 -8.558 8.690 1.00 97.12 71 ARG A N 1
ATOM 544 C CA . ARG A 1 71 ? -2.408 -8.857 9.761 1.00 97.12 71 ARG A CA 1
ATOM 545 C C . ARG A 1 71 ? -2.332 -7.850 10.912 1.00 97.12 71 ARG A C 1
ATOM 547 O O . ARG A 1 71 ? -3.369 -7.398 11.368 1.00 97.12 71 ARG A O 1
ATOM 554 N N . HIS A 1 72 ? -1.129 -7.461 11.340 1.00 95.50 72 HIS A N 1
ATOM 555 C CA . HIS A 1 72 ? -0.948 -6.535 12.465 1.00 95.50 72 HIS A CA 1
ATOM 556 C C . HIS A 1 72 ? -1.478 -5.115 12.194 1.00 95.50 72 HIS A C 1
ATOM 558 O O . HIS A 1 72 ? -1.663 -4.356 13.137 1.00 95.50 72 HIS A O 1
ATOM 564 N N . VAL A 1 73 ? -1.705 -4.742 10.928 1.00 96.69 73 VAL A N 1
ATOM 565 C CA . VAL A 1 73 ? -2.317 -3.452 10.576 1.00 96.69 73 VAL A CA 1
ATOM 566 C C . VAL A 1 73 ? -3.813 -3.493 10.888 1.00 96.69 73 VAL A C 1
ATOM 568 O O . VAL A 1 73 ? -4.350 -2.549 11.461 1.00 96.69 73 VAL A O 1
ATOM 571 N N . LEU A 1 74 ? -4.477 -4.602 10.546 1.00 96.00 74 LEU A N 1
ATOM 572 C CA . LEU A 1 74 ? -5.938 -4.736 10.571 1.00 96.00 74 LEU A CA 1
ATOM 573 C C . LEU A 1 74 ? -6.484 -5.516 11.777 1.00 96.00 74 LEU A C 1
ATOM 575 O O . LEU A 1 74 ? -7.694 -5.532 11.996 1.00 96.00 74 LEU A O 1
ATOM 579 N N . GLU A 1 75 ? -5.627 -6.177 12.551 1.00 95.06 75 GLU A N 1
ATOM 580 C CA . GLU A 1 75 ? -6.023 -6.896 13.762 1.00 95.06 75 GLU A CA 1
ATOM 581 C C . GLU A 1 75 ? -6.727 -5.953 14.751 1.00 95.06 75 GLU A C 1
ATOM 583 O O . GLU A 1 75 ? -6.264 -4.845 15.006 1.00 95.06 75 GLU A O 1
ATOM 588 N N . ASP A 1 76 ? -7.887 -6.372 15.265 1.00 94.25 76 ASP A N 1
ATOM 589 C CA . ASP A 1 76 ? -8.760 -5.594 16.162 1.00 94.25 76 ASP A CA 1
ATOM 590 C C . ASP A 1 76 ? -9.268 -4.240 15.618 1.00 94.25 76 ASP A C 1
ATOM 592 O O . ASP A 1 76 ? -9.855 -3.432 16.357 1.00 94.25 76 ASP A O 1
ATOM 596 N N . ALA A 1 77 ? -9.089 -3.987 14.318 1.00 95.75 77 ALA A N 1
ATOM 597 C CA . ALA A 1 77 ? -9.632 -2.818 13.650 1.00 95.75 77 ALA A CA 1
ATOM 598 C C . ALA A 1 77 ? -11.165 -2.867 13.633 1.00 95.75 77 ALA A C 1
ATOM 600 O O . ALA A 1 77 ? -11.780 -3.852 13.229 1.00 95.75 77 ALA A O 1
ATOM 601 N N . VAL A 1 78 ? -11.799 -1.764 14.026 1.00 97.06 78 VAL A N 1
ATOM 602 C CA . VAL A 1 78 ? -13.247 -1.564 13.855 1.00 97.06 78 VAL A CA 1
ATOM 603 C C . VAL A 1 78 ? -13.536 -0.939 12.495 1.00 97.06 78 VAL A C 1
ATOM 605 O O . VAL A 1 78 ? -14.594 -1.164 11.910 1.00 97.06 78 VAL A O 1
ATOM 608 N N . ARG A 1 79 ? -12.593 -0.145 11.981 1.00 97.00 79 ARG A N 1
ATOM 609 C CA . ARG A 1 79 ? -12.691 0.489 10.671 1.00 97.00 79 ARG A CA 1
ATOM 610 C C . ARG A 1 79 ? -11.305 0.672 10.076 1.00 97.00 79 ARG A C 1
ATOM 612 O O . ARG A 1 79 ? -10.415 1.161 10.765 1.00 97.00 79 ARG A O 1
ATOM 619 N N . ALA A 1 80 ? -11.174 0.372 8.790 1.00 97.25 80 ALA A N 1
ATOM 620 C CA . ALA A 1 80 ? -10.029 0.753 7.980 1.00 97.25 80 ALA A CA 1
ATOM 621 C C . ALA A 1 80 ? -10.498 1.584 6.777 1.00 97.25 80 ALA A C 1
ATOM 623 O 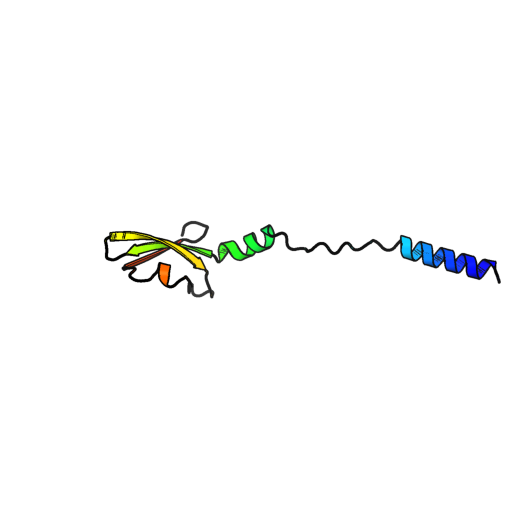O . ALA A 1 80 ? -11.606 1.382 6.273 1.00 97.25 80 ALA A O 1
ATOM 624 N N . ARG A 1 81 ? -9.676 2.537 6.343 1.00 97.38 81 ARG A N 1
ATOM 625 C CA . ARG A 1 81 ? -9.837 3.287 5.092 1.00 97.38 81 ARG A CA 1
ATOM 626 C C . ARG A 1 81 ? -8.534 3.185 4.321 1.00 97.38 81 ARG A C 1
ATOM 628 O O . ARG A 1 81 ? -7.489 3.480 4.890 1.00 97.38 81 ARG A O 1
ATOM 635 N N . ALA A 1 82 ? -8.614 2.750 3.073 1.00 97.44 82 ALA A N 1
ATOM 636 C CA . ALA A 1 82 ? -7.486 2.757 2.159 1.00 97.44 82 ALA A CA 1
ATOM 637 C C . ALA A 1 82 ? -7.557 4.022 1.302 1.00 97.44 82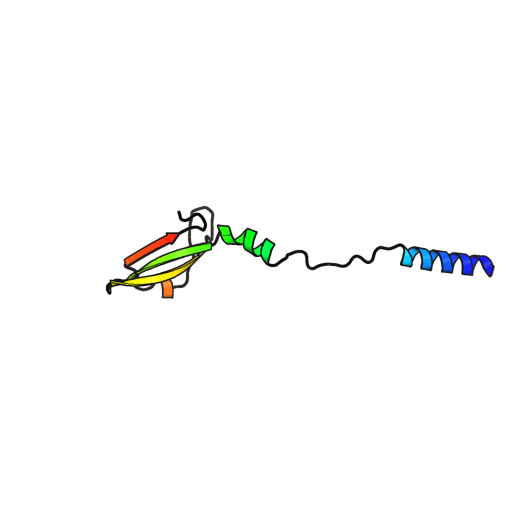 ALA A C 1
ATOM 639 O O . ALA A 1 82 ? -8.653 4.418 0.917 1.00 97.44 82 ALA A O 1
ATOM 640 N N . PHE A 1 83 ? -6.401 4.614 1.039 1.00 97.31 83 PHE A N 1
ATOM 641 C CA . PHE A 1 83 ? -6.221 5.796 0.219 1.00 97.31 83 PHE A CA 1
ATOM 642 C C . PHE A 1 83 ? -5.246 5.462 -0.902 1.00 97.31 83 PHE A C 1
ATOM 644 O O . PHE A 1 83 ? -4.136 4.986 -0.638 1.00 97.31 83 PHE A O 1
ATOM 651 N N . THR A 1 84 ? -5.653 5.691 -2.141 1.00 95.81 84 THR A N 1
ATOM 652 C CA . THR A 1 84 ? -4.759 5.614 -3.304 1.00 95.81 84 THR A CA 1
ATOM 653 C C . THR A 1 84 ? -3.796 6.805 -3.333 1.00 95.81 84 THR A C 1
ATOM 655 O O . THR A 1 84 ? -3.958 7.774 -2.589 1.00 95.81 84 THR A O 1
ATOM 658 N N . ALA A 1 85 ? -2.781 6.762 -4.203 1.00 90.19 85 ALA A N 1
ATOM 659 C CA . ALA A 1 85 ? -1.808 7.852 -4.344 1.00 90.19 85 ALA A CA 1
ATOM 660 C C . ALA A 1 85 ? -2.452 9.211 -4.707 1.00 90.19 85 ALA A C 1
ATOM 662 O O . ALA A 1 85 ? -1.937 10.261 -4.331 1.00 90.19 85 ALA A O 1
ATOM 663 N N . ASP A 1 86 ? -3.606 9.203 -5.383 1.00 90.56 86 ASP A N 1
ATOM 664 C CA . ASP A 1 86 ? -4.409 10.396 -5.690 1.00 90.56 86 ASP A CA 1
ATOM 665 C C . ASP A 1 86 ? -5.380 10.803 -4.560 1.00 90.56 86 ASP A C 1
ATOM 667 O O . ASP A 1 86 ? -6.163 11.739 -4.725 1.00 90.56 86 ASP A O 1
ATOM 671 N N . GLY A 1 87 ? -5.315 10.141 -3.399 1.00 85.00 87 GLY A N 1
ATOM 672 C CA . GLY A 1 87 ? -6.053 10.496 -2.185 1.00 85.00 87 GLY A CA 1
ATOM 673 C C . GLY A 1 87 ? -7.521 10.062 -2.162 1.00 85.00 87 GLY A C 1
ATOM 674 O O . GLY A 1 87 ? -8.288 10.607 -1.364 1.00 85.00 87 GLY A O 1
ATOM 675 N N . ARG A 1 88 ? -7.918 9.128 -3.033 1.00 84.00 88 ARG A N 1
ATOM 676 C CA . ARG A 1 88 ? -9.277 8.568 -3.081 1.00 84.00 88 ARG A CA 1
ATOM 677 C C . ARG A 1 88 ? -9.472 7.414 -2.114 1.00 84.00 88 ARG A C 1
ATOM 679 O O . ARG A 1 88 ? -8.496 6.666 -1.898 1.00 84.00 88 ARG A O 1
#

Mean predicted aligned error: 11.06 Å

Secondary structure (DSSP, 8-state):
-HHHHHHHHHHHHHHHHHS----------HHHHHHHHGGGEEEEEEEETTS-EEEEEEEE-STT--EEE-HHHHTTEEEEEEE-TT--

Sequence (88 aa):
MRNFTSLLGIFVVALFLLTPLQVVQADSTSVDVVNFVEPSVVYIEVNYRNGRSGIGSGFFINERGDIVSNRHVLEDAVRARAFTADGR

Radius of gyration: 29.04 Å; Cα contacts (8 Å, |Δi|>4): 93; chains: 1; bounding box: 66×25×72 Å

Foldseek 3Di:
DVVVVVVVVVVVVVVVVPDPPPPPDPPDDPVNVCVVQQQQKWKKWFAAPVRDIDIFMWGDPDPVRDTDTDCVRCPRTPDMDIQGPVGD

pLDDT: mean 87.86, std 11.49, range [58.75, 98.25]

Nearest PDB structures (foldseek):
  3lgv-assembly2_E  TM=8.196E-01  e=4.082E-03  Escherichia coli K-12
  3gdu-assembly1_A  TM=8.310E-01  e=1.230E-02  Escherichia coli K-12
  2qf3-assembly1_B  TM=8.352E-01  e=2.009E-02  Escherichia coli K-12
  8fs6-assembly1_G  TM=3.097E-01  e=1.080E+00  Saccharomyces cerevisiae
  8fs8-assembly1_G  TM=3.005E-01  e=2.548E+00  Saccharomyces cerevisiae

Solvent-accessible surface area (backbone atoms only — not comparable to full-atom values): 5346 Å² total; per-residue (Å²): 115,75,65,58,59,53,51,51,52,51,50,54,52,51,53,62,71,66,51,77,83,80,76,82,68,82,89,63,55,74,62,58,56,45,68,68,49,50,81,44,35,28,44,30,46,28,36,33,79,88,75,47,74,49,72,47,56,33,31,57,80,50,94,88,66,52,69,50,62,58,64,84,62,56,61,71,46,74,43,73,46,70,28,40,83,90,69,84